Protein AF-A0A935FQZ5-F1 (afdb_monomer_lite)

Secondary structure (DSSP, 8-state):
----------EEETTGGGGTTT--TT--EEEEEEEEEEEETTEEEEEEEEEEEEE----

Foldseek 3Di:
DPPPPPDDAAADEPPCPVCVVQPDPPFDKDFDWDWDWDADPNDIDIYTYTDDMGGDDPD

pLDDT: mean 86.57, std 12.59, range [48.59, 97.44]

Structure (mmCIF, N/CA/C/O backbone):
data_AF-A0A935FQZ5-F1
#
_entry.id   AF-A0A935FQZ5-F1
#
loop_
_atom_site.group_PDB
_atom_site.id
_atom_site.type_symbol
_atom_site.label_atom_id
_atom_site.label_alt_id
_atom_site.label_comp_id
_atom_site.label_asym_id
_atom_site.label_entity_id
_atom_site.label_seq_id
_atom_site.pdbx_PDB_ins_code
_atom_site.Cartn_x
_atom_site.Cartn_y
_atom_site.Cartn_z
_atom_site.occupancy
_atom_site.B_iso_or_equiv
_atom_site.auth_seq_id
_atom_site.auth_comp_id
_atom_site.auth_asym_id
_atom_site.auth_atom_id
_atom_site.pdbx_PDB_model_num
ATOM 1 N N . MET A 1 1 ? -24.220 14.545 -14.485 1.00 48.59 1 MET A N 1
ATOM 2 C CA . MET A 1 1 ? -23.124 13.570 -14.643 1.00 48.59 1 MET A CA 1
ATOM 3 C C . MET A 1 1 ? -22.141 13.905 -13.539 1.00 48.59 1 MET A C 1
ATOM 5 O O . MET A 1 1 ? -21.532 14.962 -13.609 1.00 48.59 1 MET A O 1
ATOM 9 N N . GLU A 1 2 ? -22.140 13.136 -12.451 1.00 58.75 2 GLU A N 1
ATOM 10 C CA . GLU A 1 2 ? -21.209 13.364 -11.336 1.00 58.75 2 GLU A CA 1
ATOM 11 C C . GLU A 1 2 ? -19.773 13.189 -11.854 1.00 58.75 2 GLU A C 1
ATOM 13 O O . GLU A 1 2 ? -19.541 12.256 -12.631 1.00 58.75 2 GLU A O 1
ATOM 18 N N . PRO A 1 3 ? -18.822 14.071 -11.502 1.00 52.81 3 PRO A N 1
ATOM 19 C CA . PRO A 1 3 ? -17.438 13.884 -11.895 1.00 52.81 3 PRO A CA 1
ATOM 20 C C . PRO A 1 3 ? -16.950 12.550 -11.333 1.00 52.81 3 PRO A C 1
ATOM 22 O O . PRO A 1 3 ? -17.196 12.221 -10.171 1.00 52.81 3 PRO A O 1
ATOM 25 N N . ASP A 1 4 ? -16.278 11.791 -12.192 1.00 57.03 4 ASP A N 1
ATOM 26 C CA . ASP A 1 4 ? -15.648 10.508 -11.909 1.00 57.03 4 ASP A CA 1
ATOM 27 C C . ASP A 1 4 ? -14.580 10.710 -10.821 1.00 57.03 4 ASP A C 1
ATOM 29 O O . ASP A 1 4 ? -13.398 10.953 -11.075 1.00 57.03 4 ASP A O 1
ATOM 33 N N . THR A 1 5 ? -15.028 10.758 -9.568 1.00 58.44 5 THR A N 1
ATOM 34 C CA . THR A 1 5 ? -14.189 11.000 -8.402 1.00 58.44 5 THR A CA 1
ATOM 35 C C . THR A 1 5 ? -13.424 9.717 -8.157 1.00 58.44 5 THR A C 1
ATOM 37 O O . THR A 1 5 ? -13.864 8.850 -7.404 1.00 58.44 5 THR A O 1
ATOM 40 N N . LYS A 1 6 ? -12.283 9.570 -8.842 1.00 60.66 6 LYS A N 1
ATOM 41 C CA . LYS A 1 6 ? -11.325 8.490 -8.596 1.00 60.66 6 LYS A CA 1
ATOM 42 C C . LYS A 1 6 ? -11.088 8.406 -7.092 1.00 60.66 6 LYS A C 1
ATOM 44 O O . LYS A 1 6 ? -10.459 9.279 -6.496 1.00 60.66 6 LYS A O 1
ATOM 49 N N . LYS A 1 7 ? -11.654 7.374 -6.468 1.00 77.25 7 LYS A N 1
ATOM 50 C CA . LYS A 1 7 ? -11.488 7.126 -5.042 1.00 77.25 7 LYS A CA 1
ATOM 51 C C . LYS A 1 7 ? -10.106 6.525 -4.858 1.00 77.25 7 LYS A C 1
ATOM 53 O O . LYS A 1 7 ? -9.888 5.355 -5.156 1.00 77.25 7 LYS A O 1
ATOM 58 N N . PHE A 1 8 ? -9.168 7.349 -4.416 1.00 86.31 8 PHE A N 1
ATOM 59 C CA . PHE A 1 8 ? -7.865 6.877 -3.975 1.00 86.31 8 PHE A CA 1
ATOM 60 C C . PHE A 1 8 ? -7.998 6.280 -2.577 1.00 86.31 8 PHE A C 1
ATOM 62 O O . PHE A 1 8 ? -8.766 6.777 -1.752 1.00 86.31 8 PHE A O 1
ATOM 69 N N . PHE A 1 9 ? -7.239 5.221 -2.315 1.00 90.31 9 PHE A N 1
ATOM 70 C CA . PHE A 1 9 ? -7.115 4.647 -0.985 1.00 90.31 9 PHE A CA 1
ATOM 71 C C . PHE A 1 9 ? -5.661 4.773 -0.540 1.00 90.31 9 PHE A C 1
ATOM 73 O O . PHE A 1 9 ? -4.750 4.368 -1.261 1.00 90.31 9 PHE A O 1
ATOM 80 N N . GLU A 1 10 ? -5.433 5.366 0.630 1.00 91.94 10 GLU A N 1
ATOM 81 C CA . GLU A 1 10 ? -4.078 5.588 1.129 1.00 91.94 10 GLU A CA 1
ATOM 82 C C . GLU A 1 10 ? -3.377 4.271 1.474 1.00 91.94 10 GLU A C 1
ATOM 84 O O . GLU A 1 10 ? -3.956 3.368 2.085 1.00 91.94 10 GLU A O 1
ATOM 89 N N . CYS A 1 11 ? -2.091 4.182 1.141 1.00 94.38 11 CYS A N 1
ATOM 90 C CA . CYS A 1 11 ? -1.277 3.017 1.445 1.00 94.38 11 CYS A CA 1
ATOM 91 C C . CYS A 1 11 ? 0.130 3.393 1.913 1.00 94.38 11 CYS A C 1
ATOM 93 O O . CYS A 1 11 ? 0.590 4.521 1.734 1.00 94.38 11 CYS A O 1
ATOM 95 N N . VAL A 1 12 ? 0.805 2.429 2.533 1.00 94.06 12 VAL A N 1
ATOM 96 C CA . VAL A 1 12 ? 2.214 2.503 2.921 1.00 94.06 12 VAL A CA 1
ATOM 97 C C . VAL A 1 12 ? 2.904 1.224 2.466 1.00 94.06 12 VAL A C 1
ATOM 99 O O . VAL A 1 12 ? 2.419 0.126 2.746 1.00 94.06 12 VAL A O 1
ATOM 102 N N . PHE A 1 13 ? 4.049 1.363 1.798 1.00 95.06 13 PHE A N 1
ATOM 103 C CA . PHE A 1 13 ? 4.890 0.247 1.374 1.00 95.06 13 PHE A CA 1
ATOM 104 C C . PHE A 1 13 ? 6.287 0.404 1.977 1.00 95.06 13 PHE A C 1
ATOM 106 O O . PHE A 1 13 ? 7.079 1.238 1.548 1.00 95.06 13 PHE A O 1
ATOM 113 N N . PHE A 1 14 ? 6.578 -0.366 3.023 1.00 92.69 14 PHE A N 1
ATOM 114 C CA . PHE A 1 14 ? 7.902 -0.364 3.645 1.00 92.69 14 PHE A CA 1
ATOM 115 C C . PHE A 1 14 ? 8.890 -1.197 2.826 1.00 92.69 14 PHE A C 1
ATOM 117 O O . PHE A 1 14 ? 8.494 -2.170 2.193 1.00 92.69 14 PHE A O 1
ATOM 124 N N . ASN A 1 15 ? 10.178 -0.840 2.878 1.00 91.00 15 ASN A N 1
ATOM 125 C CA . ASN A 1 15 ? 11.258 -1.514 2.142 1.00 91.00 15 ASN A CA 1
ATOM 126 C C . ASN A 1 15 ? 11.015 -1.605 0.621 1.00 91.00 15 ASN A C 1
ATOM 128 O O . ASN A 1 15 ? 11.519 -2.507 -0.042 1.00 91.00 15 ASN A O 1
ATOM 132 N N . SER A 1 16 ? 10.282 -0.646 0.050 1.00 92.00 16 SER A N 1
ATOM 133 C CA . SER A 1 16 ? 9.867 -0.655 -1.357 1.00 92.00 16 SER A CA 1
ATOM 134 C C . SER A 1 16 ? 10.969 -0.266 -2.352 1.00 92.00 16 SER A C 1
ATOM 136 O O . SER A 1 16 ? 10.692 -0.126 -3.540 1.00 92.00 16 SER A O 1
ATOM 138 N N . ALA A 1 17 ? 12.213 -0.069 -1.900 1.00 91.12 17 ALA A N 1
ATOM 139 C CA . ALA A 1 17 ? 13.315 0.404 -2.741 1.00 91.12 17 ALA A CA 1
ATOM 140 C C . ALA A 1 17 ? 13.553 -0.498 -3.966 1.00 91.12 17 ALA A C 1
ATOM 142 O O . ALA A 1 17 ? 13.786 0.010 -5.061 1.00 91.12 17 ALA A O 1
ATOM 143 N N . ALA A 1 18 ? 13.402 -1.816 -3.797 1.00 88.94 18 ALA A N 1
ATOM 144 C CA . ALA A 1 18 ? 13.519 -2.801 -4.874 1.00 88.94 18 ALA A CA 1
ATOM 145 C C . ALA A 1 18 ? 12.448 -2.660 -5.976 1.00 88.94 18 ALA A C 1
ATOM 147 O O . ALA A 1 18 ? 12.637 -3.178 -7.068 1.00 88.94 18 ALA A O 1
ATOM 148 N N . TYR A 1 19 ? 11.351 -1.949 -5.705 1.00 88.69 19 TYR A N 1
ATOM 149 C CA . TYR A 1 19 ? 10.231 -1.731 -6.627 1.00 88.69 19 TYR A CA 1
ATOM 150 C C . TYR A 1 19 ? 10.190 -0.288 -7.149 1.00 88.69 19 TYR A C 1
ATOM 152 O O . TYR A 1 19 ? 9.240 0.101 -7.821 1.00 88.69 19 TYR A O 1
ATOM 160 N N . SER A 1 20 ? 11.176 0.546 -6.801 1.00 85.00 20 SER A N 1
ATOM 161 C CA . SER A 1 20 ? 11.137 1.994 -7.053 1.00 85.00 20 SER A CA 1
ATOM 162 C C . SER A 1 20 ? 11.004 2.356 -8.535 1.00 85.00 20 SER A C 1
ATOM 164 O O . SER A 1 20 ? 10.266 3.281 -8.861 1.00 85.00 20 SER A O 1
ATOM 166 N N . GLU A 1 21 ? 11.634 1.590 -9.427 1.00 87.19 21 GLU A N 1
ATOM 167 C CA . GLU A 1 21 ? 11.522 1.761 -10.883 1.00 87.19 21 GLU A CA 1
ATOM 168 C C . GLU A 1 21 ? 10.137 1.383 -11.432 1.00 87.19 21 GLU A C 1
ATOM 170 O O . GLU A 1 21 ? 9.769 1.772 -12.539 1.00 87.19 21 GLU A O 1
ATOM 175 N N . ASP A 1 22 ? 9.342 0.647 -10.657 1.00 87.75 22 ASP A N 1
ATOM 176 C CA . ASP A 1 22 ? 8.013 0.190 -11.048 1.00 87.75 22 ASP A CA 1
ATOM 177 C C . ASP A 1 22 ? 6.875 1.016 -10.438 1.00 87.75 22 ASP A C 1
ATOM 179 O O . ASP A 1 22 ? 5.748 0.967 -10.938 1.00 87.75 22 ASP A O 1
ATOM 183 N N . ILE A 1 23 ? 7.143 1.791 -9.383 1.00 89.81 23 ILE A N 1
ATOM 184 C CA . ILE A 1 23 ? 6.160 2.675 -8.742 1.00 89.81 23 ILE A CA 1
ATOM 185 C C . ILE A 1 23 ? 6.119 3.997 -9.519 1.00 89.81 23 ILE A C 1
ATOM 187 O O . ILE A 1 23 ? 6.646 5.027 -9.100 1.00 89.81 23 ILE A O 1
ATOM 191 N N . ILE A 1 2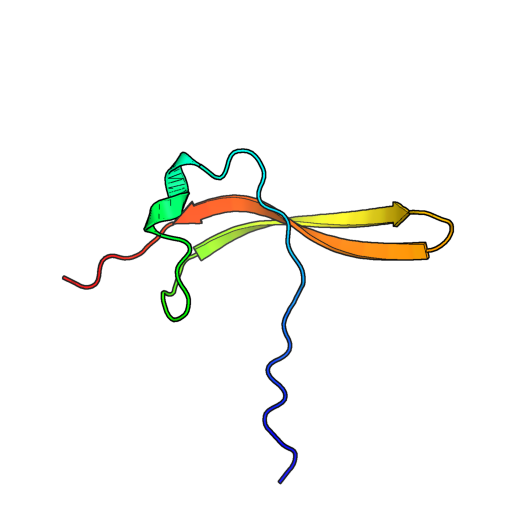4 ? 5.487 3.952 -10.691 1.00 89.19 24 ILE A N 1
ATOM 192 C CA . ILE A 1 24 ? 5.347 5.091 -11.603 1.00 89.19 24 ILE A CA 1
ATOM 193 C C . ILE A 1 24 ? 3.865 5.320 -11.903 1.00 89.19 24 ILE A C 1
ATOM 195 O O . ILE A 1 24 ? 3.094 4.381 -12.110 1.00 89.19 24 ILE A O 1
ATOM 199 N N . SER A 1 25 ? 3.456 6.589 -11.949 1.00 89.00 25 SER A N 1
ATOM 200 C CA . SER A 1 25 ? 2.086 6.966 -12.309 1.00 89.00 25 SER A CA 1
ATOM 201 C C . SER A 1 25 ? 1.689 6.400 -13.677 1.00 89.00 25 SER A C 1
ATOM 203 O O . SER A 1 25 ? 2.443 6.494 -14.643 1.00 89.00 25 SER A O 1
ATOM 205 N N . GLY A 1 26 ? 0.490 5.824 -13.760 1.00 87.81 26 GLY A N 1
ATOM 206 C CA . GLY A 1 26 ? -0.045 5.229 -14.987 1.00 87.81 26 GLY A CA 1
ATOM 207 C C . GLY A 1 26 ? 0.376 3.779 -15.241 1.00 87.81 26 GLY A C 1
ATOM 208 O O . GLY A 1 26 ? -0.207 3.145 -16.118 1.00 87.81 26 GLY A O 1
ATOM 209 N N . LYS A 1 27 ? 1.319 3.221 -14.467 1.00 88.25 27 LYS A N 1
ATOM 210 C CA . LYS A 1 27 ? 1.664 1.796 -14.533 1.00 88.25 27 LYS A CA 1
ATOM 211 C C . LYS A 1 27 ? 0.744 0.988 -13.619 1.00 88.25 27 LYS A C 1
ATOM 213 O O . LYS A 1 27 ? 0.563 1.318 -12.448 1.00 88.25 27 LYS A O 1
ATOM 218 N N . TYR A 1 28 ? 0.163 -0.077 -14.161 1.00 90.56 28 TYR A N 1
ATOM 219 C CA . TYR A 1 28 ? -0.649 -1.014 -13.390 1.00 90.56 28 TYR A CA 1
ATOM 220 C C . TYR A 1 28 ? 0.232 -2.085 -12.742 1.00 90.56 28 TYR A C 1
ATOM 222 O O . TYR A 1 28 ? 1.227 -2.530 -13.318 1.00 90.56 28 TYR A O 1
ATOM 230 N N . CYS A 1 29 ? -0.150 -2.501 -11.540 1.00 92.56 29 CYS A N 1
ATOM 231 C CA . CYS A 1 29 ? 0.505 -3.561 -10.789 1.00 92.56 29 CYS A CA 1
ATOM 232 C C . CYS A 1 29 ? -0.509 -4.271 -9.895 1.00 92.56 29 CYS A C 1
ATOM 234 O O . CYS A 1 29 ? -1.547 -3.700 -9.550 1.00 92.56 29 CYS A O 1
ATOM 236 N N . ASP A 1 30 ? -0.172 -5.493 -9.499 1.00 94.50 30 ASP A N 1
ATOM 237 C CA . ASP A 1 30 ? -0.883 -6.189 -8.434 1.00 94.50 30 ASP A CA 1
ATOM 238 C C . ASP A 1 30 ? -0.160 -5.983 -7.110 1.00 94.50 30 ASP A C 1
ATOM 240 O O . ASP A 1 30 ? 1.071 -5.968 -7.057 1.00 94.50 30 ASP A O 1
ATOM 244 N N . ILE A 1 31 ? -0.929 -5.863 -6.030 1.00 95.06 31 ILE A N 1
ATOM 245 C CA . ILE A 1 31 ? -0.396 -5.680 -4.680 1.00 95.06 31 ILE A CA 1
ATOM 246 C C . ILE A 1 31 ? -0.913 -6.760 -3.734 1.00 95.06 31 ILE A C 1
ATOM 248 O O . ILE A 1 31 ? -2.100 -7.085 -3.707 1.00 95.06 31 ILE A O 1
ATOM 252 N N . CYS A 1 32 ? -0.019 -7.276 -2.897 1.00 96.88 32 CYS A N 1
ATOM 253 C CA . CYS A 1 32 ? -0.371 -8.039 -1.708 1.00 96.88 32 CYS A CA 1
A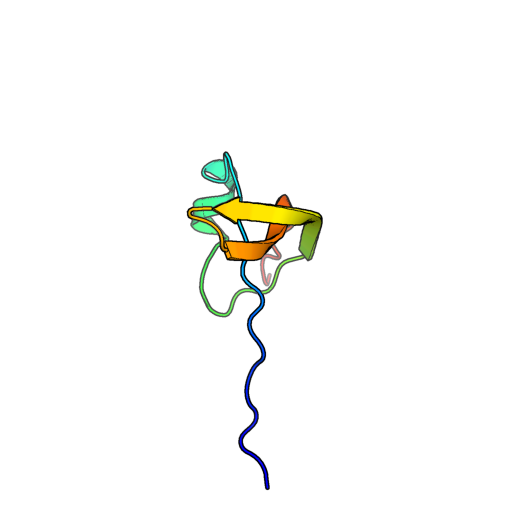TOM 254 C C . CYS A 1 32 ? -0.406 -7.075 -0.520 1.00 96.88 32 CYS A C 1
ATOM 256 O O . CYS A 1 32 ? 0.575 -6.372 -0.266 1.00 96.88 32 CYS A O 1
ATOM 258 N N . TYR A 1 33 ? -1.519 -7.014 0.214 1.00 97.19 33 TYR A N 1
ATOM 259 C CA . TYR A 1 33 ? -1.696 -6.027 1.280 1.00 97.19 33 TYR A CA 1
ATOM 260 C C . TYR A 1 33 ? -2.466 -6.568 2.488 1.00 97.19 33 TYR A C 1
ATOM 262 O O . TYR A 1 33 ? -3.223 -7.532 2.395 1.00 97.19 33 TYR A O 1
ATOM 270 N N . SER A 1 34 ? -2.293 -5.906 3.634 1.00 97.44 34 SER A N 1
ATOM 271 C CA . SER A 1 34 ? -3.219 -5.979 4.770 1.00 97.44 34 SER A CA 1
ATOM 272 C C . SER A 1 34 ? -3.891 -4.628 5.008 1.00 97.44 34 SER A C 1
ATOM 274 O O . SER A 1 34 ? -3.367 -3.588 4.610 1.00 97.44 34 SER A O 1
ATOM 276 N N . VAL A 1 35 ? -5.071 -4.638 5.629 1.00 96.19 35 VAL A N 1
ATOM 277 C CA . VAL A 1 35 ? -5.758 -3.415 6.064 1.00 96.19 35 VAL A CA 1
ATOM 278 C C . VAL A 1 35 ? -5.353 -3.134 7.504 1.00 96.19 35 VAL A C 1
ATOM 280 O O . VAL A 1 35 ? -5.666 -3.925 8.392 1.00 96.19 35 VAL A O 1
ATOM 283 N N . ASP A 1 36 ? -4.696 -2.001 7.730 1.00 94.12 36 ASP A N 1
ATOM 284 C CA . ASP A 1 36 ? -4.222 -1.597 9.050 1.00 94.12 36 ASP A CA 1
ATOM 285 C C . ASP A 1 36 ? -5.037 -0.390 9.544 1.00 94.12 36 ASP A C 1
ATOM 287 O O . ASP A 1 36 ? -5.332 0.547 8.793 1.00 94.12 36 ASP A O 1
ATOM 291 N N . ARG A 1 37 ? -5.390 -0.408 10.833 1.00 93.06 37 ARG A N 1
ATOM 292 C CA . ARG A 1 37 ? -5.982 0.729 11.551 1.00 93.06 37 ARG A CA 1
ATOM 293 C C . ARG A 1 37 ? -4.913 1.359 12.422 1.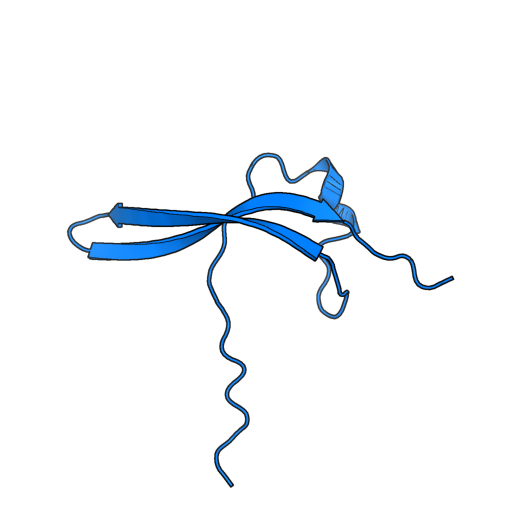00 93.06 37 ARG A C 1
ATOM 295 O O . ARG A 1 37 ? -4.291 0.668 13.224 1.00 93.06 37 ARG A O 1
ATOM 302 N N . ASN A 1 38 ? -4.697 2.655 12.257 1.00 85.56 38 ASN A N 1
ATOM 303 C CA . ASN A 1 38 ? -3.655 3.389 12.957 1.00 85.56 38 ASN A CA 1
ATOM 304 C C . ASN A 1 38 ? -4.260 4.537 13.758 1.00 85.56 38 ASN A C 1
ATOM 306 O O . ASN A 1 38 ? -5.044 5.317 13.223 1.00 85.56 38 ASN A O 1
ATOM 310 N N . PHE A 1 39 ? -3.861 4.662 15.021 1.00 89.69 39 PHE A N 1
ATOM 311 C CA . PHE A 1 39 ? -4.279 5.756 15.891 1.00 89.69 39 PHE A CA 1
ATOM 312 C C . PHE A 1 39 ? -3.117 6.725 16.068 1.00 89.69 39 PHE A C 1
ATOM 314 O O . PHE A 1 39 ? -2.086 6.377 16.638 1.00 89.69 39 PHE A O 1
ATOM 321 N N . TRP A 1 40 ? -3.281 7.952 15.578 1.00 88.12 40 TRP A N 1
ATOM 322 C CA . TRP A 1 40 ? -2.270 8.997 15.687 1.00 88.12 40 TRP A CA 1
ATOM 323 C C . TRP A 1 40 ? -2.897 10.316 16.120 1.00 88.12 40 TRP A C 1
ATOM 325 O O . TRP A 1 40 ? -3.843 10.797 15.495 1.00 88.12 40 TRP A O 1
ATOM 335 N N . ASN A 1 41 ? -2.359 10.908 17.190 1.00 92.19 41 ASN A N 1
ATOM 336 C CA . ASN A 1 41 ? -2.833 12.171 17.763 1.00 92.19 41 ASN A CA 1
ATOM 337 C C . ASN A 1 41 ? -4.363 12.205 17.995 1.00 92.19 41 ASN A C 1
ATOM 339 O O . ASN A 1 41 ? -5.049 13.146 17.599 1.00 92.19 41 ASN A O 1
ATOM 343 N N . GLY A 1 42 ? -4.911 11.120 18.557 1.00 94.00 42 GLY A N 1
ATOM 344 C CA . GLY A 1 42 ? -6.347 10.980 18.831 1.00 94.00 42 GLY A CA 1
ATOM 345 C C . GLY A 1 42 ? -7.236 10.757 17.601 1.00 94.00 42 GLY A C 1
ATOM 346 O O . GLY A 1 42 ? -8.455 10.747 17.737 1.00 94.00 42 GLY A O 1
ATOM 347 N N . ARG A 1 43 ? -6.659 10.577 16.406 1.00 92.19 43 ARG A N 1
ATOM 348 C CA . ARG A 1 43 ? -7.394 10.287 15.166 1.00 92.19 43 ARG A CA 1
ATOM 349 C C . ARG A 1 43 ? -7.107 8.872 14.681 1.00 92.19 43 ARG A C 1
ATOM 351 O O . ARG A 1 43 ? -5.959 8.431 14.717 1.00 92.19 43 ARG A O 1
ATOM 358 N N . GLU A 1 44 ? -8.145 8.189 14.210 1.00 92.38 44 GLU A N 1
ATOM 359 C CA . GLU A 1 44 ? -8.049 6.869 13.585 1.00 92.38 44 GLU A CA 1
ATOM 360 C C . GLU A 1 44 ? -7.944 7.007 12.063 1.00 92.38 44 GLU A C 1
ATOM 362 O O . GLU A 1 44 ? -8.701 7.752 11.440 1.00 92.38 44 GLU A O 1
ATOM 367 N N . TYR A 1 45 ? -7.014 6.269 11.465 1.00 90.75 45 TYR A N 1
ATOM 368 C CA . TYR A 1 45 ? -6.806 6.203 10.025 1.00 90.75 45 TYR A CA 1
ATOM 369 C C . TYR A 1 45 ? -6.803 4.746 9.576 1.00 90.75 45 TYR A C 1
ATOM 371 O O . TYR A 1 45 ? -6.111 3.914 10.162 1.00 90.75 45 TYR A O 1
ATOM 379 N N . VAL A 1 46 ? -7.526 4.447 8.499 1.00 93.62 46 VAL A N 1
ATOM 380 C CA . VAL A 1 46 ? -7.458 3.147 7.821 1.00 93.62 46 VAL A CA 1
ATOM 381 C C . VAL A 1 46 ? -6.544 3.292 6.613 1.00 93.62 46 VAL A C 1
ATOM 383 O O . VAL A 1 46 ? -6.767 4.169 5.781 1.00 93.62 46 VAL A O 1
ATOM 386 N N . LYS A 1 47 ? -5.518 2.447 6.512 1.00 94.25 47 LYS A N 1
ATOM 387 C CA . LYS A 1 47 ? -4.565 2.452 5.393 1.00 94.25 47 LYS A CA 1
ATOM 388 C C . LYS A 1 47 ? -4.288 1.031 4.921 1.00 94.25 47 LYS A C 1
ATOM 390 O O . LYS A 1 47 ? -4.378 0.085 5.703 1.00 94.25 47 LYS A O 1
ATOM 395 N N . LEU A 1 48 ? -3.918 0.875 3.651 1.00 95.56 48 LEU A N 1
ATOM 396 C CA . LEU A 1 48 ? -3.370 -0.394 3.170 1.00 95.56 48 LEU A CA 1
ATOM 397 C C . LEU A 1 48 ? -1.885 -0.465 3.513 1.00 95.56 48 LEU A C 1
ATOM 399 O O . LEU A 1 48 ? -1.118 0.441 3.190 1.00 95.56 48 LEU A O 1
ATOM 403 N N . ARG A 1 49 ? -1.460 -1.562 4.124 1.00 95.81 49 ARG A N 1
ATOM 404 C CA . ARG A 1 49 ? -0.047 -1.897 4.265 1.00 95.81 49 ARG A CA 1
ATOM 405 C C . ARG A 1 49 ? 0.335 -2.872 3.164 1.00 95.81 49 ARG A C 1
ATOM 407 O O . ARG A 1 49 ? -0.062 -4.036 3.210 1.00 95.81 49 ARG A O 1
ATOM 414 N N . ILE A 1 50 ? 1.105 -2.400 2.190 1.00 96.19 50 ILE A N 1
ATOM 415 C CA . ILE A 1 50 ? 1.607 -3.231 1.093 1.00 96.19 50 ILE A CA 1
ATOM 416 C C . ILE A 1 50 ? 2.740 -4.110 1.630 1.00 96.19 50 ILE A C 1
ATOM 418 O O . ILE A 1 50 ? 3.621 -3.641 2.357 1.00 96.19 50 ILE A O 1
ATOM 422 N N . ARG A 1 51 ? 2.672 -5.403 1.309 1.00 95.44 51 ARG A N 1
ATOM 423 C CA . ARG A 1 51 ? 3.648 -6.432 1.695 1.00 95.44 51 ARG A CA 1
ATOM 424 C C . ARG A 1 51 ? 4.520 -6.862 0.529 1.00 95.44 51 ARG A C 1
ATOM 426 O O . ARG A 1 51 ? 5.675 -7.196 0.751 1.00 95.44 51 ARG A O 1
ATOM 433 N N . ASP A 1 52 ? 3.948 -6.868 -0.668 1.00 94.88 52 ASP A N 1
ATOM 434 C CA 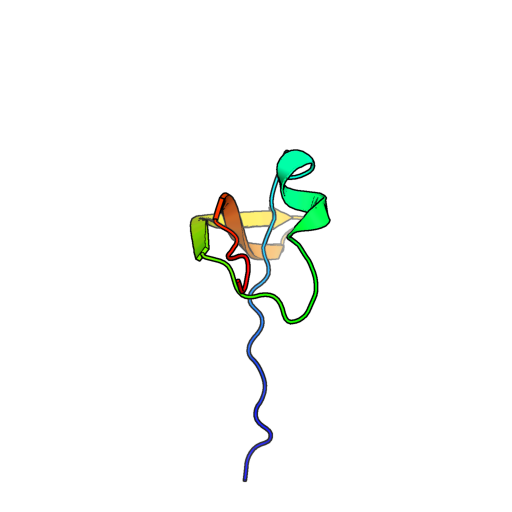. ASP A 1 52 ? 4.626 -7.229 -1.9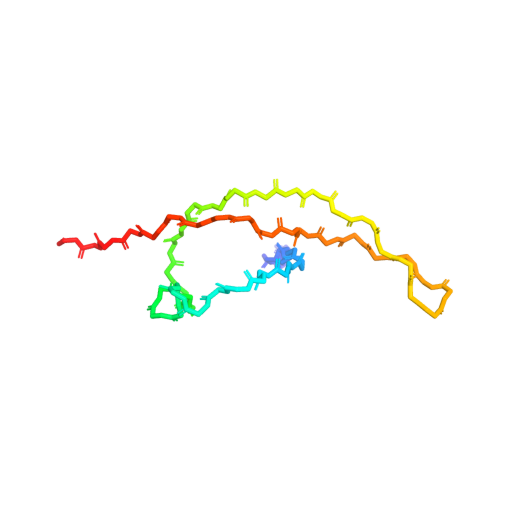04 1.00 94.88 52 ASP A CA 1
ATOM 435 C C . ASP A 1 52 ? 3.865 -6.641 -3.100 1.00 94.88 52 ASP A C 1
ATOM 437 O O . ASP A 1 52 ? 2.683 -6.293 -2.981 1.00 94.88 52 ASP A O 1
ATOM 441 N N . MET A 1 53 ? 4.530 -6.542 -4.243 1.00 94.38 53 MET A N 1
ATOM 442 C CA . MET A 1 53 ? 3.981 -6.008 -5.483 1.00 94.38 53 MET A CA 1
ATOM 443 C C . MET A 1 53 ? 4.503 -6.799 -6.679 1.00 94.38 53 MET A C 1
ATOM 445 O O . MET A 1 53 ? 5.669 -7.174 -6.738 1.00 94.38 53 MET A O 1
ATOM 449 N N . ARG A 1 54 ? 3.650 -6.976 -7.687 1.00 92.56 54 ARG A N 1
ATOM 450 C CA . ARG A 1 54 ? 4.043 -7.487 -8.998 1.00 92.56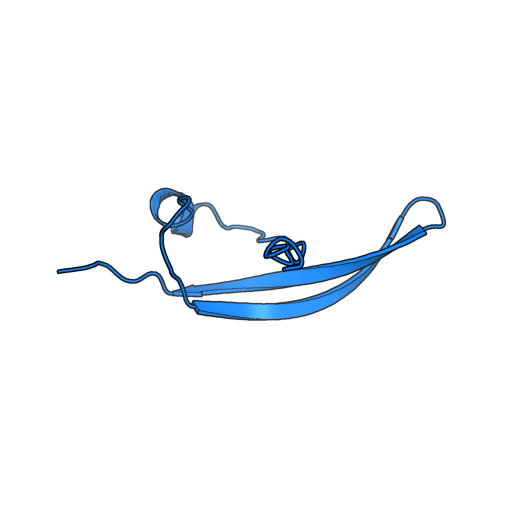 54 ARG A CA 1
ATOM 451 C C . ARG A 1 54 ? 3.761 -6.443 -10.068 1.00 92.56 54 ARG A C 1
ATOM 453 O O . ARG A 1 54 ? 2.608 -6.092 -10.312 1.00 92.56 54 ARG A O 1
ATOM 460 N N . SER A 1 55 ? 4.819 -5.964 -10.711 1.00 89.88 55 SER A N 1
ATOM 461 C CA . SER A 1 55 ? 4.738 -5.080 -11.869 1.00 89.88 55 SER A CA 1
ATOM 462 C C . SER A 1 55 ? 4.614 -5.878 -13.168 1.00 89.88 55 SER A C 1
ATOM 464 O O . SER A 1 55 ? 5.012 -7.043 -13.260 1.00 89.88 55 SER A O 1
ATOM 466 N N . TYR A 1 56 ? 4.044 -5.234 -14.184 1.00 85.44 56 TYR A N 1
ATOM 467 C CA . TYR A 1 56 ? 3.935 -5.781 -15.530 1.00 85.44 56 TYR A CA 1
ATOM 468 C C . TYR A 1 56 ? 4.781 -4.944 -16.485 1.00 85.44 56 TYR A C 1
ATOM 470 O O . TYR A 1 56 ? 4.628 -3.722 -16.552 1.00 85.44 56 TYR A O 1
ATOM 478 N N . THR A 1 57 ? 5.669 -5.595 -17.231 1.00 75.44 57 THR A N 1
ATOM 479 C CA . THR A 1 57 ? 6.328 -4.975 -18.382 1.00 75.44 57 THR A CA 1
ATOM 480 C C . THR A 1 57 ? 5.429 -5.208 -19.587 1.00 75.44 57 THR A C 1
ATOM 482 O O . THR A 1 57 ? 5.161 -6.357 -19.935 1.00 75.44 57 THR A O 1
ATOM 485 N N . LEU A 1 58 ? 4.928 -4.133 -20.199 1.00 62.28 58 LEU A N 1
ATOM 486 C CA . LEU A 1 58 ? 4.326 -4.230 -21.527 1.00 62.28 58 LEU A CA 1
ATOM 487 C C . LEU A 1 58 ? 5.466 -4.568 -22.496 1.00 62.28 58 LEU A C 1
ATOM 489 O O . LEU A 1 58 ? 6.353 -3.742 -22.704 1.00 62.28 58 LEU A O 1
ATOM 493 N N . SER A 1 59 ? 5.485 -5.815 -22.968 1.00 55.66 59 SER A N 1
ATOM 494 C CA . SER A 1 59 ? 6.374 -6.307 -24.025 1.00 55.66 59 SER A CA 1
ATOM 495 C C . SER A 1 59 ? 6.031 -5.696 -25.373 1.00 55.66 59 SER A C 1
ATOM 497 O O . SER A 1 59 ? 4.810 -5.633 -25.650 1.00 55.66 59 SER A O 1
#

Sequence (59 aa):
MEPDTKKFFECVFFNSAAYSEDIISGKYCDICYSVDRNFWNGREYVKLRIRDMRSYTLS

Radius of gyration: 14.43 Å; chains: 1; bounding box: 37×22×43 Å